Protein AF-A0A353ZRI6-F1 (afdb_monomer)

pLDDT: mean 78.1, std 16.07, range [38.78, 95.25]

Sequence (89 aa):
MPRFTAAPDTIRICAGTCGRLTRSSKKRISDYPGTISRYKYDMCNPCARQVDLINDARQEAARIKLLPPPPMEKRIPNPDAPAAHQVAS

Structure (mmCIF, N/CA/C/O backbone):
data_AF-A0A353ZRI6-F1
#
_entry.id   AF-A0A353ZRI6-F1
#
loop_
_atom_site.group_PDB
_atom_site.id
_atom_site.type_symbol
_atom_site.label_atom_id
_atom_site.label_alt_id
_atom_site.label_comp_id
_atom_site.label_asym_id
_atom_site.label_entity_id
_atom_site.label_seq_id
_atom_site.pdbx_PDB_ins_code
_atom_site.Cartn_x
_atom_site.Cartn_y
_atom_site.Cartn_z
_atom_site.occupancy
_atom_site.B_iso_or_equiv
_atom_site.auth_seq_id
_atom_site.auth_comp_id
_atom_site.auth_asym_id
_atom_site.auth_atom_id
_atom_site.pdbx_PDB_model_num
ATOM 1 N N . MET A 1 1 ? -20.788 16.313 -10.494 1.00 38.78 1 MET A N 1
ATOM 2 C CA . MET A 1 1 ? -19.584 15.621 -9.978 1.00 38.78 1 MET A CA 1
ATOM 3 C C . MET A 1 1 ? -20.056 14.446 -9.128 1.00 38.78 1 MET A C 1
ATOM 5 O O . MET A 1 1 ? -20.783 14.707 -8.172 1.00 38.78 1 MET A O 1
ATOM 9 N N . PRO A 1 2 ? -19.790 13.179 -9.489 1.00 43.12 2 PRO A N 1
ATOM 10 C CA . PRO A 1 2 ? -20.303 12.050 -8.718 1.00 43.12 2 PRO A CA 1
ATOM 11 C C . PRO A 1 2 ? -19.659 12.029 -7.325 1.00 43.12 2 PRO A C 1
ATOM 13 O O . PRO A 1 2 ? -18.438 12.066 -7.182 1.00 43.12 2 PRO A O 1
ATOM 16 N N . ARG A 1 3 ? -20.507 12.022 -6.291 1.00 48.28 3 ARG A N 1
ATOM 17 C CA . ARG A 1 3 ? -20.120 1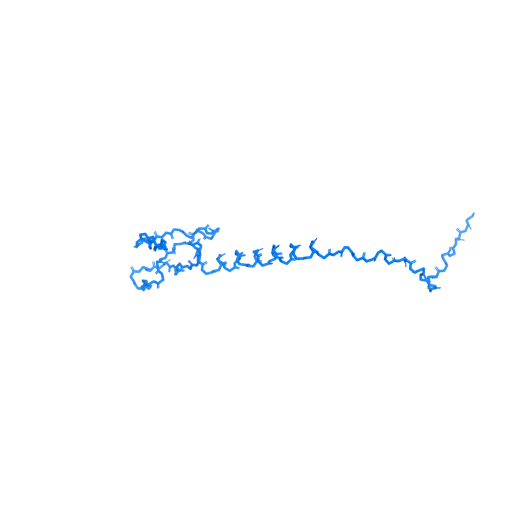1.840 -4.889 1.00 48.28 3 ARG A CA 1
ATOM 18 C C . ARG A 1 3 ? -19.547 10.432 -4.744 1.00 48.28 3 ARG A C 1
ATOM 20 O O . ARG A 1 3 ? -20.267 9.467 -4.975 1.00 48.28 3 ARG A O 1
ATOM 27 N N . PHE A 1 4 ? -18.282 10.320 -4.342 1.00 48.47 4 PHE A N 1
ATOM 28 C CA . PHE A 1 4 ? -17.695 9.062 -3.886 1.00 48.47 4 PHE A CA 1
ATOM 29 C C . PHE A 1 4 ? -18.538 8.528 -2.723 1.00 48.47 4 PHE A C 1
ATOM 31 O O . PHE A 1 4 ? -18.444 9.013 -1.595 1.00 48.47 4 PHE A O 1
ATOM 38 N N . THR A 1 5 ? -19.418 7.571 -3.009 1.00 47.22 5 THR A N 1
ATOM 39 C CA . THR A 1 5 ? -20.172 6.831 -2.002 1.00 47.22 5 THR A CA 1
ATOM 40 C C . THR A 1 5 ? -19.162 6.108 -1.128 1.00 47.22 5 THR A C 1
ATOM 42 O O . THR A 1 5 ? -18.485 5.186 -1.587 1.00 47.22 5 THR A O 1
ATOM 45 N N . ALA A 1 6 ? -19.009 6.585 0.108 1.00 50.06 6 ALA A N 1
ATOM 46 C CA . ALA A 1 6 ? -18.194 5.941 1.121 1.00 50.06 6 ALA A CA 1
ATOM 47 C C . ALA A 1 6 ? -18.592 4.462 1.187 1.00 50.06 6 ALA A C 1
ATOM 49 O O . ALA A 1 6 ? -19.756 4.140 1.423 1.00 50.06 6 ALA A O 1
ATOM 50 N N . ALA A 1 7 ? -17.630 3.583 0.906 1.00 54.81 7 ALA A N 1
ATOM 51 C CA . ALA A 1 7 ? -17.810 2.146 1.016 1.00 54.81 7 ALA A CA 1
ATOM 52 C C . ALA A 1 7 ? -18.397 1.786 2.398 1.00 54.81 7 ALA A C 1
ATOM 54 O O . ALA A 1 7 ? -18.094 2.478 3.376 1.00 54.81 7 ALA A O 1
ATOM 55 N N . PRO A 1 8 ? -19.220 0.723 2.484 1.00 53.75 8 PRO A N 1
ATOM 56 C CA . PRO A 1 8 ? -19.942 0.358 3.697 1.00 53.75 8 PRO A CA 1
ATOM 57 C C . PRO A 1 8 ? -18.996 0.253 4.891 1.00 53.75 8 PRO A C 1
ATOM 59 O O . PRO A 1 8 ? -17.883 -0.261 4.760 1.00 53.75 8 PRO A O 1
ATOM 62 N N . ASP A 1 9 ? -19.492 0.739 6.027 1.00 64.12 9 ASP A N 1
ATOM 63 C CA . ASP A 1 9 ? -18.896 0.955 7.353 1.00 64.12 9 ASP A CA 1
ATOM 64 C C . ASP A 1 9 ? -18.355 -0.337 8.016 1.00 64.12 9 ASP A C 1
ATOM 66 O O . ASP A 1 9 ? -18.627 -0.655 9.167 1.00 64.12 9 ASP A O 1
ATOM 70 N N . THR A 1 10 ? -17.606 -1.132 7.258 1.00 75.88 10 THR A N 1
ATOM 71 C CA . THR A 1 10 ? -17.294 -2.535 7.528 1.00 75.88 10 THR A CA 1
ATOM 72 C C . THR A 1 10 ? -15.789 -2.747 7.584 1.00 75.88 10 THR A C 1
ATOM 74 O O . THR A 1 10 ? -15.009 -2.139 6.839 1.00 75.88 10 THR A O 1
ATOM 77 N N . ILE A 1 11 ? -15.367 -3.628 8.490 1.00 88.31 11 ILE A N 1
ATOM 78 C CA . ILE A 1 11 ? -14.015 -4.179 8.468 1.00 88.31 11 ILE A CA 1
ATOM 79 C C . ILE A 1 11 ? -13.825 -4.893 7.127 1.00 88.31 11 ILE A C 1
ATOM 81 O O . ILE A 1 11 ? -14.663 -5.701 6.736 1.00 88.31 11 ILE A O 1
ATOM 85 N N . ARG A 1 12 ? -12.730 -4.613 6.415 1.00 89.94 12 ARG A N 1
ATOM 86 C CA . ARG A 1 12 ? -12.358 -5.378 5.212 1.00 89.94 12 ARG A CA 1
ATOM 87 C C . ARG A 1 12 ? -10.903 -5.783 5.273 1.00 89.94 12 ARG A C 1
ATOM 89 O O . ARG A 1 12 ? -10.089 -5.080 5.866 1.00 89.94 12 ARG A O 1
ATOM 96 N N . ILE A 1 13 ? -10.567 -6.875 4.611 1.00 93.19 13 ILE A N 1
ATOM 97 C CA . ILE A 1 13 ? -9.176 -7.270 4.408 1.00 93.19 13 ILE A CA 1
ATOM 98 C C . ILE A 1 13 ? -8.483 -6.191 3.561 1.00 93.19 13 ILE A C 1
ATOM 100 O O . ILE A 1 13 ? -9.091 -5.611 2.661 1.00 93.19 13 ILE A O 1
ATOM 104 N N . CYS A 1 14 ? -7.235 -5.873 3.897 1.00 94.62 14 CYS A N 1
ATOM 105 C CA . CYS A 1 14 ? -6.390 -4.988 3.109 1.00 94.62 14 CYS A CA 1
ATOM 106 C C . CYS A 1 14 ? -6.323 -5.498 1.665 1.00 94.62 14 CYS A C 1
ATOM 108 O O . CYS A 1 14 ? -5.990 -6.660 1.457 1.00 94.62 14 CYS A O 1
ATOM 110 N N . ALA A 1 15 ? -6.568 -4.628 0.683 1.00 92.69 15 ALA A N 1
ATOM 111 C CA . ALA A 1 15 ? -6.470 -4.993 -0.733 1.00 92.69 15 ALA A CA 1
ATOM 112 C C . ALA A 1 15 ? -5.025 -5.271 -1.209 1.00 92.69 15 ALA A C 1
ATOM 114 O O . ALA A 1 15 ? -4.814 -5.710 -2.335 1.00 92.69 15 ALA A O 1
ATOM 115 N N . GLY A 1 16 ? -4.023 -4.983 -0.370 1.00 91.00 16 GLY A N 1
ATOM 116 C CA . GLY A 1 16 ? -2.629 -5.345 -0.612 1.00 91.00 16 GLY A CA 1
ATOM 117 C C . GLY A 1 16 ? -2.321 -6.786 -0.198 1.00 91.00 16 GLY A C 1
ATOM 118 O O . GLY A 1 16 ? -3.179 -7.532 0.261 1.00 91.00 16 GLY A O 1
ATOM 119 N N . THR A 1 17 ? -1.052 -7.174 -0.274 1.00 91.50 17 THR A N 1
ATOM 120 C CA . THR A 1 17 ? -0.615 -8.557 -0.006 1.00 91.50 17 THR A CA 1
ATOM 121 C C . THR A 1 17 ? -0.502 -8.913 1.478 1.00 91.50 17 THR A C 1
ATOM 123 O O . THR A 1 17 ? -0.226 -10.058 1.817 1.00 91.50 17 THR A O 1
ATOM 126 N N . CYS A 1 18 ? -0.706 -7.955 2.391 1.00 93.44 18 CYS A N 1
ATOM 127 C CA . CYS A 1 18 ? -0.459 -8.179 3.818 1.00 93.44 18 CYS A CA 1
ATOM 128 C C . CYS A 1 18 ? -1.595 -8.890 4.570 1.00 93.44 18 CYS A C 1
ATOM 130 O O . CYS A 1 18 ? -1.405 -9.226 5.736 1.00 93.44 18 CYS A O 1
ATOM 132 N N . GLY A 1 19 ? -2.781 -9.050 3.971 1.00 90.94 19 GLY A N 1
ATOM 133 C CA . GLY A 1 19 ? -3.908 -9.789 4.564 1.00 90.94 19 GLY A CA 1
ATOM 134 C C . GLY A 1 19 ? -4.515 -9.200 5.850 1.00 90.94 19 GLY A C 1
ATOM 135 O O . GLY A 1 19 ? -5.405 -9.802 6.442 1.00 90.94 19 GLY A O 1
ATOM 136 N N . ARG A 1 20 ? -4.066 -8.024 6.311 1.00 93.12 20 ARG A N 1
ATOM 137 C CA . ARG A 1 20 ? -4.522 -7.429 7.581 1.00 93.12 20 ARG A CA 1
ATOM 138 C C . ARG A 1 20 ? -5.958 -6.923 7.495 1.00 93.12 20 ARG A C 1
ATOM 140 O O . ARG A 1 20 ? -6.351 -6.345 6.485 1.00 93.12 20 ARG A O 1
ATOM 147 N N . LEU A 1 21 ? -6.707 -7.036 8.591 1.00 93.94 21 LEU A N 1
ATOM 148 C CA . LEU A 1 21 ? -8.032 -6.430 8.708 1.00 93.94 21 LEU A CA 1
ATOM 149 C C . LEU A 1 21 ? -7.923 -4.908 8.843 1.00 93.94 21 LEU A C 1
ATOM 151 O O . LEU A 1 21 ? -7.200 -4.384 9.694 1.00 93.94 21 LEU A O 1
ATOM 155 N N . THR A 1 22 ? -8.668 -4.196 8.006 1.00 93.31 22 THR A N 1
ATOM 156 C CA . THR A 1 22 ? -8.690 -2.738 7.932 1.00 93.31 22 THR A CA 1
ATOM 157 C C . THR A 1 22 ? -10.060 -2.188 8.305 1.00 93.31 22 THR A C 1
ATOM 159 O O . THR A 1 22 ? -11.092 -2.639 7.803 1.00 93.31 22 THR A O 1
ATOM 162 N N . ARG A 1 23 ? -10.076 -1.175 9.168 1.00 91.75 23 ARG A N 1
ATOM 163 C CA . ARG A 1 23 ? -11.270 -0.406 9.535 1.00 91.75 23 ARG A CA 1
ATOM 164 C C . ARG A 1 23 ? -11.296 0.936 8.818 1.00 91.75 23 ARG A C 1
ATOM 166 O O . ARG A 1 23 ? -10.257 1.442 8.405 1.00 91.75 23 ARG A O 1
ATOM 173 N N . SER A 1 24 ? -12.467 1.553 8.714 1.00 88.25 24 SER A N 1
ATOM 174 C CA . SER A 1 24 ? -12.563 2.946 8.259 1.00 88.25 24 SER A CA 1
ATOM 175 C C . SER A 1 24 ? -11.742 3.874 9.166 1.00 88.25 24 SER A C 1
ATOM 177 O O . SER A 1 24 ? -11.766 3.726 10.388 1.00 88.25 24 SER A O 1
ATOM 179 N N . SER A 1 25 ? -11.031 4.846 8.587 1.00 85.31 25 SER A N 1
ATOM 180 C CA . SER A 1 25 ? -10.192 5.799 9.336 1.00 85.31 25 SER A CA 1
ATOM 181 C C . SER A 1 25 ? -10.986 6.678 10.308 1.00 85.31 25 SER A C 1
ATOM 183 O O . SER A 1 25 ? -10.427 7.180 11.278 1.00 85.31 25 SER A O 1
ATOM 185 N N . LYS A 1 26 ? -12.297 6.825 10.078 1.00 85.31 26 LYS A N 1
ATOM 186 C CA . LYS A 1 26 ? -13.220 7.563 10.952 1.00 85.31 26 LYS A CA 1
ATOM 187 C C . LYS A 1 26 ? -13.586 6.801 12.233 1.00 85.31 26 LYS A C 1
ATOM 189 O O . LYS A 1 26 ? -14.187 7.386 13.127 1.00 85.31 26 LYS A O 1
ATOM 194 N N . LYS A 1 27 ? -13.266 5.504 12.322 1.00 85.56 27 LYS A N 1
ATOM 195 C CA . LYS A 1 27 ? -13.572 4.659 13.484 1.00 85.56 27 LYS A CA 1
ATOM 196 C C . LYS A 1 27 ? -12.371 4.539 14.409 1.00 85.56 27 LYS A C 1
ATOM 198 O O . LYS A 1 27 ? -11.221 4.439 13.964 1.00 85.56 27 LYS A O 1
ATOM 203 N N . ARG A 1 28 ? -12.649 4.508 15.711 1.00 86.50 28 ARG A N 1
ATOM 204 C CA . ARG A 1 28 ? -11.613 4.359 16.731 1.00 86.50 28 ARG A CA 1
ATOM 205 C C . ARG A 1 28 ? -11.141 2.908 16.781 1.00 86.5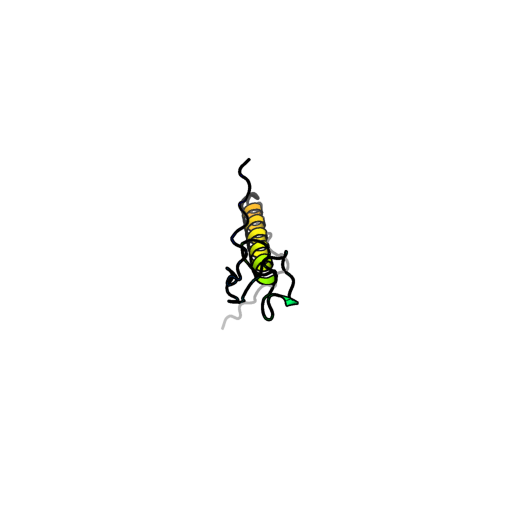0 28 ARG A C 1
ATOM 207 O O . ARG A 1 28 ? -11.845 1.986 16.380 1.00 86.50 28 ARG A O 1
ATOM 214 N N . ILE A 1 29 ? -9.913 2.716 17.255 1.00 88.44 29 ILE A N 1
ATOM 215 C CA . ILE A 1 29 ? -9.334 1.377 17.434 1.00 88.44 29 ILE A CA 1
ATOM 216 C C . ILE A 1 29 ? -10.025 0.589 18.548 1.00 88.44 29 ILE A C 1
ATOM 218 O O . ILE A 1 29 ? -10.098 -0.630 18.470 1.00 88.44 29 ILE A O 1
ATOM 222 N N . SER A 1 30 ? -10.563 1.289 19.547 1.00 88.62 30 SER A N 1
ATOM 223 C CA . SER A 1 30 ? -11.300 0.719 20.675 1.00 88.62 30 SER A CA 1
ATOM 224 C C . SER A 1 30 ? -12.555 -0.036 20.242 1.00 88.62 30 SER A C 1
ATOM 226 O O . SER A 1 30 ? -12.861 -1.071 20.816 1.00 88.62 30 SER A O 1
ATOM 228 N N . ASP A 1 31 ? -13.240 0.448 19.203 1.00 86.75 31 ASP A N 1
ATOM 229 C CA . ASP A 1 31 ? -14.461 -0.185 18.688 1.00 86.75 31 ASP A CA 1
ATOM 230 C C . ASP A 1 31 ? -14.145 -1.423 17.828 1.00 86.75 31 ASP A C 1
ATOM 232 O O . ASP A 1 31 ? -15.004 -2.266 17.591 1.00 86.75 31 ASP A O 1
ATOM 236 N N . TYR A 1 32 ? -12.903 -1.525 17.340 1.00 86.19 32 TYR A N 1
ATOM 237 C CA . TYR A 1 32 ? -12.449 -2.562 16.414 1.00 86.19 32 TYR A CA 1
ATOM 238 C C . TYR A 1 32 ? -11.019 -3.013 16.753 1.00 86.19 32 TYR A C 1
ATOM 240 O O . TYR A 1 32 ? -10.075 -2.717 15.998 1.00 86.19 32 TYR A O 1
ATOM 248 N N . PRO A 1 33 ? -10.830 -3.711 17.887 1.00 86.88 33 PRO A N 1
ATOM 249 C CA . PRO A 1 33 ? -9.516 -4.175 18.310 1.00 86.88 33 PRO A CA 1
ATOM 250 C C . PRO A 1 33 ? -8.902 -5.127 17.272 1.00 86.88 33 PRO A C 1
ATOM 252 O O . PRO A 1 33 ? -9.603 -5.846 16.563 1.00 86.88 33 PRO A O 1
ATOM 255 N N . GLY A 1 34 ? -7.574 -5.097 17.138 1.00 88.44 34 GLY A N 1
ATOM 256 C CA . GLY A 1 34 ? -6.840 -5.942 16.183 1.00 88.44 34 GLY A CA 1
ATOM 257 C C . GLY A 1 34 ? -6.921 -5.500 14.716 1.00 88.44 34 GLY A C 1
ATOM 258 O O . GLY A 1 34 ? -6.297 -6.115 13.853 1.00 88.44 34 GLY A O 1
ATOM 259 N N . THR A 1 35 ? -7.638 -4.414 14.414 1.00 92.06 35 THR A N 1
ATOM 260 C CA . THR A 1 35 ? -7.704 -3.844 13.061 1.00 92.06 35 THR A CA 1
ATOM 261 C C . THR A 1 35 ? -6.780 -2.646 12.891 1.00 92.06 35 THR A C 1
ATOM 263 O O . THR A 1 35 ? -6.385 -1.985 13.857 1.00 92.06 35 THR A O 1
ATOM 266 N N . ILE A 1 36 ? -6.464 -2.315 11.640 1.00 92.25 36 ILE A N 1
ATOM 267 C CA . ILE A 1 36 ? -5.663 -1.134 11.296 1.00 92.25 36 ILE A CA 1
ATOM 268 C C . ILE A 1 36 ? -6.469 -0.140 10.466 1.00 92.25 36 ILE A C 1
ATOM 270 O O . ILE A 1 36 ? -7.421 -0.511 9.788 1.00 92.25 36 ILE A O 1
ATOM 274 N N . SER A 1 37 ? -6.113 1.140 10.506 1.00 92.00 37 SER A N 1
ATOM 275 C CA . SER A 1 37 ? -6.828 2.153 9.726 1.00 92.00 37 SER A CA 1
ATOM 276 C C . SER A 1 37 ? -6.614 1.948 8.222 1.00 92.00 37 SER A C 1
ATOM 278 O O . SER A 1 37 ? -5.479 1.826 7.754 1.00 92.00 37 SER A O 1
ATOM 280 N N . ARG A 1 38 ? -7.712 1.940 7.463 1.00 91.62 38 ARG A N 1
ATOM 281 C CA . ARG A 1 38 ? -7.726 1.972 5.999 1.00 91.62 38 ARG A CA 1
ATOM 282 C C . ARG A 1 38 ? -7.235 3.331 5.511 1.00 91.62 38 ARG A C 1
ATOM 284 O O . ARG A 1 38 ? -7.584 4.368 6.075 1.00 91.62 38 ARG A O 1
ATOM 291 N N . TYR A 1 39 ? -6.441 3.299 4.454 1.00 90.38 39 TYR A N 1
ATOM 292 C CA . TYR A 1 39 ? -5.880 4.452 3.772 1.00 90.38 39 TYR A CA 1
ATOM 293 C C . TYR A 1 39 ? -6.327 4.457 2.297 1.00 90.38 39 TYR A C 1
ATOM 295 O O . TYR A 1 39 ? -7.434 4.015 1.985 1.00 90.38 39 TYR A O 1
ATOM 303 N N . LYS A 1 40 ? -5.496 4.980 1.390 1.00 87.62 40 LYS A N 1
ATOM 304 C CA . LYS A 1 40 ? -5.738 4.967 -0.058 1.00 87.62 40 LYS A CA 1
ATOM 305 C C . LYS A 1 40 ? -5.869 3.539 -0.607 1.00 87.62 40 LYS A C 1
ATOM 307 O O . LYS A 1 40 ? -5.327 2.593 -0.039 1.00 87.62 40 LYS A O 1
ATOM 312 N N . TYR A 1 41 ? -6.568 3.418 -1.736 1.00 89.69 41 TYR A N 1
ATOM 313 C CA . TYR A 1 41 ? -6.706 2.177 -2.514 1.00 89.69 41 TYR A CA 1
ATOM 314 C C . TYR A 1 41 ? -7.306 0.990 -1.738 1.00 89.69 41 TYR A C 1
ATOM 316 O O . TYR A 1 41 ? -6.999 -0.156 -2.042 1.00 89.69 41 TYR A O 1
ATOM 324 N N . ASP A 1 42 ? -8.116 1.246 -0.701 1.00 89.31 42 ASP A N 1
ATOM 325 C CA . ASP A 1 42 ? -8.634 0.202 0.201 1.00 89.31 42 ASP A CA 1
ATOM 326 C C . ASP A 1 42 ? -7.534 -0.629 0.894 1.00 89.31 42 ASP A C 1
ATOM 328 O O . ASP A 1 42 ? -7.751 -1.757 1.346 1.00 89.31 42 ASP A O 1
ATOM 332 N N . MET A 1 43 ? -6.341 -0.048 1.020 1.00 93.69 43 MET A N 1
ATOM 333 C CA . MET A 1 43 ? -5.179 -0.675 1.632 1.00 93.69 43 MET A CA 1
ATOM 334 C C . MET A 1 43 ? -4.868 -0.068 2.992 1.00 93.69 43 MET A C 1
ATOM 336 O O . MET A 1 43 ? -5.314 1.018 3.359 1.00 93.69 43 MET A O 1
ATOM 340 N N . CYS A 1 44 ? -4.047 -0.771 3.757 1.00 94.12 44 CYS A N 1
ATOM 341 C CA . CYS A 1 44 ? -3.367 -0.173 4.885 1.00 94.12 44 CYS A CA 1
ATOM 342 C C . CYS A 1 44 ? -2.257 0.780 4.431 1.00 94.12 44 CYS A C 1
ATOM 344 O O . CYS A 1 44 ? -1.745 0.666 3.317 1.00 94.12 44 CYS A O 1
ATOM 346 N N . ASN A 1 45 ? -1.847 1.685 5.322 1.00 93.62 45 ASN A N 1
ATOM 347 C CA . ASN A 1 45 ? -0.792 2.664 5.050 1.00 93.62 45 ASN A CA 1
ATOM 348 C C . ASN A 1 45 ? 0.482 2.057 4.406 1.00 93.62 45 ASN A C 1
ATOM 350 O O . ASN A 1 45 ? 0.875 2.537 3.344 1.00 93.62 45 ASN A O 1
ATOM 354 N N . PRO A 1 46 ? 1.103 0.980 4.939 1.00 93.88 46 PRO A N 1
ATOM 355 C CA . PRO A 1 46 ? 2.328 0.451 4.335 1.00 93.88 46 PRO A CA 1
ATOM 356 C C . PRO A 1 46 ? 2.116 -0.101 2.917 1.00 93.88 46 PRO A C 1
ATOM 358 O O . PRO A 1 46 ? 2.927 0.173 2.037 1.00 93.88 46 PRO A O 1
ATOM 361 N N . CYS A 1 47 ? 1.014 -0.815 2.655 1.00 95.25 47 CYS A N 1
ATOM 362 C CA . CYS A 1 47 ? 0.720 -1.314 1.307 1.00 95.25 47 CYS A CA 1
ATOM 363 C C . CYS A 1 47 ? 0.429 -0.172 0.327 1.00 95.25 47 CYS A C 1
ATOM 365 O O . CYS A 1 47 ? 0.911 -0.202 -0.800 1.00 95.25 47 CYS A O 1
ATOM 367 N N . ALA A 1 48 ? -0.298 0.859 0.762 1.00 94.19 48 ALA A N 1
ATOM 368 C CA . ALA A 1 48 ? -0.560 2.028 -0.070 1.00 94.19 48 ALA A CA 1
ATOM 369 C C . ALA A 1 48 ? 0.733 2.782 -0.433 1.00 94.19 48 ALA A C 1
ATOM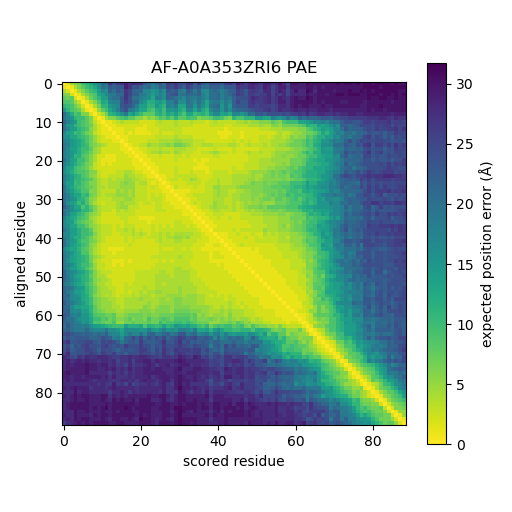 371 O O . ALA A 1 48 ? 0.902 3.164 -1.587 1.00 94.19 48 ALA A O 1
ATOM 372 N N . ARG A 1 49 ? 1.679 2.933 0.509 1.00 95.06 49 ARG A N 1
ATOM 373 C CA . ARG A 1 49 ? 2.984 3.553 0.217 1.00 95.06 49 ARG A CA 1
ATOM 374 C C . ARG A 1 49 ? 3.794 2.768 -0.807 1.00 95.06 49 ARG A C 1
ATOM 376 O O . ARG A 1 49 ? 4.447 3.380 -1.641 1.00 95.06 49 ARG A O 1
ATOM 383 N N . GLN A 1 50 ? 3.746 1.437 -0.764 1.00 94.50 50 GLN A N 1
ATOM 384 C CA . GLN A 1 50 ? 4.425 0.613 -1.763 1.00 94.50 50 GLN A CA 1
ATOM 385 C C . GLN A 1 50 ? 3.870 0.867 -3.169 1.00 94.50 50 GLN A C 1
ATOM 387 O O . GLN A 1 50 ? 4.635 0.957 -4.125 1.00 94.50 50 GLN A O 1
ATOM 392 N N . VAL A 1 51 ? 2.547 1.005 -3.293 1.00 92.75 51 VAL A N 1
ATOM 393 C CA . VAL A 1 51 ? 1.898 1.331 -4.569 1.00 92.75 51 VAL A CA 1
ATOM 394 C C . VAL A 1 51 ? 2.324 2.712 -5.064 1.00 92.75 51 VAL A C 1
ATOM 396 O O . VAL A 1 51 ? 2.676 2.839 -6.234 1.00 92.75 51 VAL A O 1
ATOM 399 N N . ASP A 1 52 ? 2.343 3.718 -4.187 1.00 93.00 52 ASP A N 1
ATOM 400 C CA . ASP A 1 52 ? 2.788 5.069 -4.549 1.00 93.00 52 ASP A CA 1
ATOM 401 C C . ASP A 1 52 ? 4.250 5.047 -5.057 1.00 93.00 52 ASP A C 1
ATOM 403 O O . ASP A 1 52 ? 4.512 5.530 -6.153 1.00 93.00 52 ASP A O 1
ATOM 407 N N . LEU A 1 53 ? 5.168 4.349 -4.370 1.00 92.75 53 LEU A N 1
ATOM 408 C CA . LEU A 1 53 ? 6.566 4.192 -4.814 1.00 92.75 53 LEU A CA 1
ATOM 409 C C . LEU A 1 53 ? 6.700 3.514 -6.187 1.00 92.75 53 LEU A C 1
ATOM 411 O O . LEU A 1 53 ? 7.528 3.913 -7.005 1.00 92.75 53 LEU A O 1
ATOM 415 N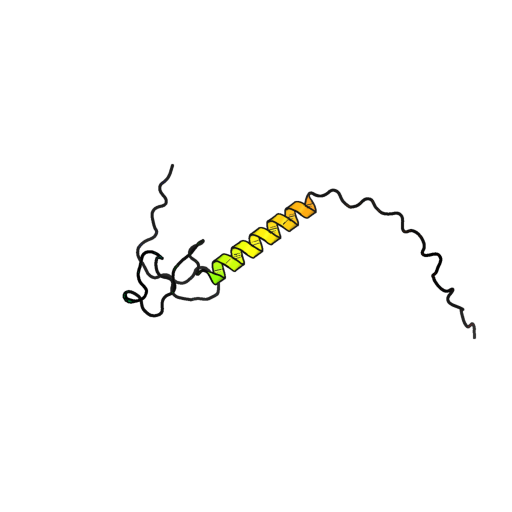 N . ILE A 1 54 ? 5.901 2.475 -6.451 1.00 92.12 54 ILE A N 1
ATOM 416 C CA . ILE A 1 54 ? 5.905 1.789 -7.751 1.00 92.12 54 ILE A CA 1
ATOM 417 C C . ILE A 1 54 ? 5.392 2.726 -8.847 1.00 92.12 54 ILE A C 1
ATOM 419 O O . ILE A 1 54 ? 5.943 2.745 -9.947 1.00 92.12 54 ILE A O 1
ATOM 423 N N . ASN A 1 55 ? 4.344 3.500 -8.567 1.00 91.44 55 ASN A N 1
ATOM 424 C CA . ASN A 1 55 ? 3.800 4.459 -9.521 1.00 91.44 55 ASN A CA 1
ATOM 425 C C . ASN A 1 55 ? 4.799 5.583 -9.821 1.00 91.44 55 ASN A C 1
ATOM 427 O O . ASN A 1 55 ? 4.996 5.892 -10.994 1.00 91.44 55 ASN A O 1
ATOM 431 N N . ASP A 1 56 ? 5.481 6.112 -8.804 1.00 91.69 56 ASP A N 1
ATOM 432 C CA . ASP A 1 56 ? 6.526 7.128 -8.964 1.00 91.69 56 ASP A CA 1
ATOM 433 C C . ASP A 1 56 ? 7.683 6.599 -9.825 1.00 91.69 56 ASP A C 1
ATOM 435 O O . ASP A 1 56 ? 8.079 7.230 -10.805 1.00 91.69 56 ASP A O 1
ATOM 439 N N . ALA A 1 57 ? 8.167 5.383 -9.546 1.00 89.56 57 ALA A N 1
ATOM 440 C CA . ALA A 1 57 ? 9.214 4.748 -10.348 1.00 89.56 57 ALA A CA 1
ATOM 441 C C . ALA A 1 57 ? 8.777 4.522 -11.807 1.00 89.56 57 ALA A C 1
ATOM 443 O O . ALA A 1 57 ? 9.569 4.694 -12.736 1.00 89.56 57 ALA A O 1
ATOM 444 N N . ARG A 1 58 ? 7.506 4.161 -12.036 1.00 86.69 58 ARG A N 1
ATOM 445 C CA . ARG A 1 58 ? 6.946 4.024 -13.389 1.00 86.69 58 ARG A CA 1
ATOM 446 C C . ARG A 1 58 ? 6.864 5.364 -14.113 1.00 86.69 58 ARG A C 1
ATOM 448 O O . ARG A 1 58 ? 7.130 5.399 -15.314 1.00 86.69 58 ARG A O 1
ATOM 455 N N . GLN A 1 59 ? 6.500 6.437 -13.414 1.00 88.62 59 GLN A N 1
ATOM 456 C CA . GLN A 1 59 ? 6.468 7.784 -13.980 1.00 88.62 59 GLN A CA 1
ATOM 457 C C . GLN A 1 59 ? 7.873 8.270 -14.343 1.00 88.62 59 GLN A C 1
ATOM 459 O O . GLN A 1 59 ? 8.067 8.762 -15.452 1.00 88.62 59 GLN A O 1
ATOM 464 N N . GLU A 1 60 ? 8.863 8.051 -13.478 1.00 85.06 60 GLU A N 1
ATOM 465 C CA . GLU A 1 60 ? 10.254 8.413 -13.766 1.00 85.06 60 GLU A CA 1
ATOM 466 C C . GLU A 1 60 ? 10.822 7.597 -14.935 1.00 85.06 60 GLU A C 1
ATOM 468 O O . GLU A 1 60 ? 11.413 8.150 -15.85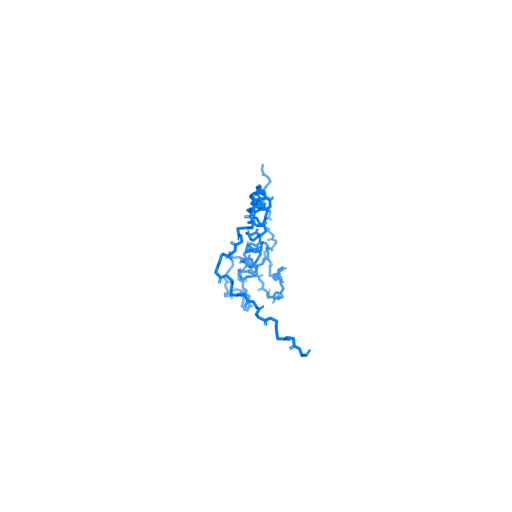9 1.00 85.06 60 GLU A O 1
ATOM 473 N N . ALA A 1 61 ? 10.562 6.288 -14.984 1.00 84.00 61 ALA A N 1
ATOM 474 C CA . ALA A 1 61 ? 10.968 5.461 -16.119 1.00 84.00 61 ALA A CA 1
ATOM 475 C C . ALA A 1 61 ? 10.314 5.914 -17.438 1.00 84.00 61 ALA A C 1
ATOM 477 O O . ALA A 1 61 ? 10.948 5.869 -18.494 1.00 84.00 61 ALA A O 1
ATOM 478 N N . ALA A 1 62 ? 9.053 6.358 -17.400 1.00 81.19 62 ALA A N 1
ATOM 479 C CA . ALA A 1 62 ? 8.385 6.934 -18.563 1.00 81.19 62 ALA A CA 1
ATOM 480 C C . ALA A 1 62 ? 9.019 8.272 -18.971 1.00 81.19 62 ALA A C 1
ATOM 482 O O . ALA A 1 62 ? 9.223 8.507 -20.159 1.00 81.19 62 ALA A O 1
ATOM 483 N N . ARG A 1 63 ? 9.396 9.110 -17.999 1.00 83.81 63 ARG A N 1
ATOM 484 C CA . ARG A 1 63 ? 10.113 10.367 -18.231 1.00 83.81 63 ARG A CA 1
ATOM 485 C C . ARG A 1 63 ? 11.481 10.129 -18.877 1.00 83.81 63 ARG A C 1
ATOM 487 O O . ARG A 1 63 ? 11.775 10.775 -19.874 1.00 83.81 63 ARG A O 1
ATOM 494 N N . ILE A 1 64 ? 12.272 9.168 -18.394 1.00 77.31 64 ILE A N 1
ATOM 495 C CA . ILE A 1 64 ? 13.570 8.800 -18.992 1.00 77.31 64 ILE A CA 1
ATOM 496 C C . ILE A 1 64 ? 13.394 8.276 -20.422 1.00 77.31 64 ILE A C 1
ATOM 498 O O . ILE A 1 64 ? 14.165 8.635 -21.302 1.00 77.31 64 ILE A O 1
ATOM 502 N N . LYS A 1 65 ? 12.357 7.474 -20.693 1.00 72.00 65 LYS A N 1
ATOM 503 C CA . LYS A 1 65 ? 12.055 7.004 -22.058 1.00 72.00 65 LYS A CA 1
ATOM 504 C C . LYS A 1 65 ? 11.665 8.124 -23.027 1.00 72.00 65 LYS A C 1
ATOM 506 O O . LYS A 1 65 ? 11.757 7.923 -24.233 1.00 72.00 65 LYS A O 1
ATOM 511 N N . LEU A 1 66 ? 11.200 9.261 -22.513 1.00 70.62 66 LEU A N 1
ATOM 512 C CA . LEU A 1 66 ? 10.893 10.453 -23.303 1.00 70.62 66 LEU A CA 1
ATOM 513 C C . LEU A 1 66 ? 12.118 11.357 -23.503 1.00 70.62 66 LEU A C 1
ATOM 515 O O . LEU A 1 66 ? 12.042 12.282 -24.312 1.00 70.62 66 LEU A O 1
ATOM 519 N N . LEU A 1 67 ? 13.237 11.114 -22.806 1.00 65.44 67 LEU A N 1
ATOM 520 C CA . LEU A 1 67 ? 14.487 11.786 -23.143 1.00 65.44 67 LEU A CA 1
ATOM 521 C C . LEU A 1 67 ? 14.990 11.243 -24.490 1.00 65.44 67 LEU A C 1
ATOM 523 O O . LEU A 1 67 ? 14.973 10.027 -24.704 1.00 65.44 67 LEU A O 1
ATOM 527 N N . PRO A 1 68 ? 15.458 12.117 -25.402 1.00 65.75 68 PRO A N 1
ATOM 528 C CA . PRO A 1 68 ? 16.171 11.651 -26.581 1.00 65.75 68 PRO A CA 1
ATOM 529 C C . PRO A 1 68 ? 17.369 10.801 -26.132 1.00 65.75 68 PRO A C 1
ATOM 531 O O . PRO A 1 68 ? 17.957 11.091 -25.082 1.00 65.75 68 PRO A O 1
ATOM 534 N N . PRO A 1 69 ? 17.733 9.749 -26.889 1.00 67.69 69 PRO A N 1
ATOM 535 C CA . PRO A 1 69 ? 18.905 8.955 -26.554 1.00 67.69 69 PRO A CA 1
ATOM 536 C C . PRO A 1 69 ? 20.118 9.883 -26.417 1.00 67.69 69 PRO A C 1
ATOM 538 O O . PRO A 1 69 ? 20.207 10.870 -27.160 1.00 67.69 69 PRO A O 1
ATOM 541 N N . PRO A 1 70 ? 21.044 9.597 -25.481 1.00 64.12 70 PRO A N 1
ATOM 542 C CA . PRO A 1 70 ? 22.266 10.378 -25.387 1.00 64.12 70 PRO A CA 1
ATOM 543 C C . PRO A 1 70 ? 22.947 10.381 -26.762 1.00 64.12 70 PRO A C 1
ATOM 545 O O . PRO A 1 70 ? 22.894 9.359 -27.464 1.00 64.12 70 PRO A O 1
ATOM 548 N N . PR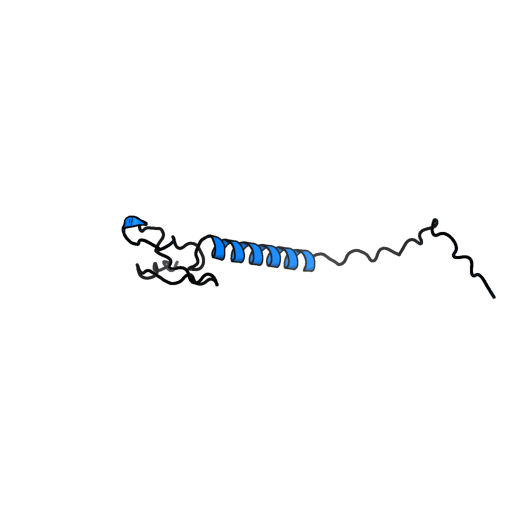O A 1 71 ? 23.549 11.509 -27.184 1.00 69.31 71 PRO A N 1
ATOM 549 C CA . PRO A 1 71 ? 24.333 11.512 -28.409 1.00 69.31 71 PRO A CA 1
ATOM 550 C C . PRO A 1 71 ? 25.343 10.371 -28.302 1.00 69.31 71 PRO A C 1
ATOM 552 O O . PRO A 1 71 ? 25.967 10.197 -27.258 1.00 69.31 71 PRO A O 1
ATOM 555 N N . MET A 1 72 ? 25.449 9.5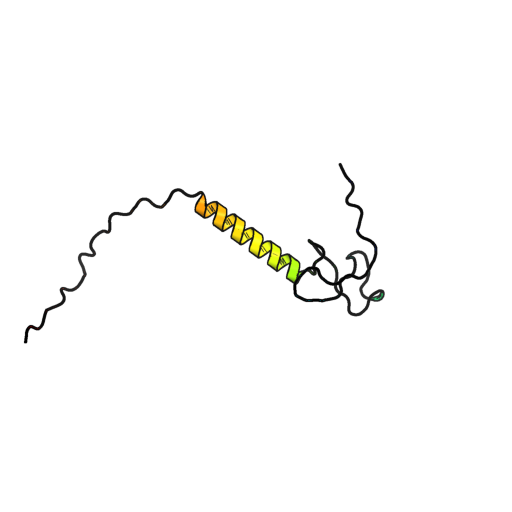41 -29.344 1.00 60.47 72 MET A N 1
ATOM 556 C CA . MET A 1 72 ? 26.428 8.457 -29.367 1.00 60.47 72 MET A CA 1
ATOM 557 C C . MET A 1 72 ? 27.822 9.080 -29.287 1.00 60.47 72 MET A C 1
ATOM 559 O O . MET A 1 72 ? 28.376 9.532 -30.290 1.00 60.47 72 MET A O 1
ATOM 563 N N . GLU A 1 73 ? 28.350 9.173 -28.069 1.00 59.59 73 GLU A N 1
ATOM 564 C CA . GLU A 1 73 ? 29.654 9.742 -27.787 1.00 59.59 73 GLU A CA 1
ATOM 565 C C . GLU A 1 73 ? 30.675 8.854 -28.494 1.00 59.59 73 GLU A C 1
ATOM 567 O O . GLU A 1 73 ? 30.821 7.666 -28.192 1.00 59.59 73 GLU A O 1
ATOM 572 N N . LYS A 1 74 ? 31.316 9.407 -29.531 1.00 62.78 74 LYS A N 1
ATOM 573 C CA . LYS A 1 74 ? 32.386 8.729 -30.260 1.00 62.78 74 LYS A CA 1
ATOM 574 C C . LYS A 1 74 ? 33.408 8.297 -29.222 1.00 62.78 74 LYS A C 1
ATOM 576 O O . LYS A 1 74 ? 34.016 9.145 -28.580 1.00 62.78 74 LYS A O 1
ATOM 581 N N . ARG A 1 75 ? 33.541 6.982 -29.043 1.00 58.66 75 ARG A N 1
ATOM 582 C CA . ARG A 1 75 ? 34.451 6.339 -28.096 1.00 58.66 75 ARG A CA 1
ATOM 583 C C . ARG A 1 75 ? 35.844 6.943 -28.277 1.00 58.66 75 ARG A C 1
ATOM 585 O O . ARG A 1 75 ? 36.525 6.615 -29.243 1.00 58.66 75 ARG A O 1
ATOM 592 N N . ILE A 1 76 ? 36.231 7.863 -27.396 1.00 67.00 76 ILE A N 1
ATOM 593 C CA . ILE A 1 76 ? 37.573 8.442 -27.395 1.00 67.00 76 ILE A CA 1
ATOM 594 C C . ILE A 1 76 ? 38.501 7.296 -26.970 1.00 67.00 76 ILE A C 1
ATOM 596 O O . ILE A 1 76 ? 38.303 6.752 -25.879 1.00 67.00 76 ILE A O 1
ATOM 600 N N . PRO A 1 77 ? 39.444 6.843 -27.815 1.00 63.22 77 PRO A N 1
ATOM 601 C CA . PRO A 1 77 ? 40.402 5.823 -27.410 1.00 63.22 77 PRO A CA 1
ATOM 602 C C . PRO A 1 77 ? 41.189 6.352 -26.213 1.00 63.22 77 PRO A C 1
ATOM 604 O O . PRO A 1 77 ? 41.705 7.465 -26.271 1.00 63.22 77 PRO A O 1
ATOM 607 N N . ASN A 1 78 ? 41.248 5.580 -25.127 1.00 67.44 78 ASN A N 1
ATOM 608 C CA . ASN A 1 78 ? 42.056 5.925 -23.963 1.00 67.44 78 ASN A CA 1
ATOM 609 C C . ASN A 1 78 ? 43.544 5.848 -24.367 1.00 67.44 78 ASN A C 1
ATOM 611 O O . ASN A 1 78 ? 44.004 4.744 -24.668 1.00 67.44 78 ASN A O 1
ATOM 615 N N . PRO A 1 79 ? 44.284 6.973 -24.410 1.00 65.88 79 PRO A N 1
ATOM 616 C CA . PRO A 1 79 ? 45.684 6.977 -24.831 1.00 65.88 79 PRO A CA 1
ATOM 617 C C . PRO A 1 79 ? 46.626 6.331 -23.800 1.00 65.88 79 PRO A C 1
ATOM 619 O O . PRO A 1 79 ? 47.773 6.057 -24.131 1.00 65.88 79 PRO A O 1
ATOM 622 N N . ASP A 1 80 ? 46.141 6.048 -22.586 1.00 64.75 80 ASP A N 1
ATOM 623 C CA . ASP A 1 80 ? 46.924 5.506 -21.467 1.00 64.75 80 ASP A CA 1
ATOM 624 C C . ASP A 1 80 ? 46.767 3.983 -21.288 1.00 64.75 80 ASP A C 1
ATOM 626 O O . ASP A 1 80 ? 47.150 3.416 -20.266 1.00 64.75 80 ASP A O 1
ATOM 630 N N . ALA A 1 81 ? 46.171 3.281 -22.259 1.00 63.69 81 ALA A N 1
ATOM 631 C CA . ALA A 1 81 ? 46.063 1.826 -22.187 1.00 63.69 81 ALA A CA 1
ATOM 632 C C . ALA A 1 81 ? 47.457 1.182 -22.377 1.00 63.69 81 ALA A C 1
ATOM 634 O O . ALA A 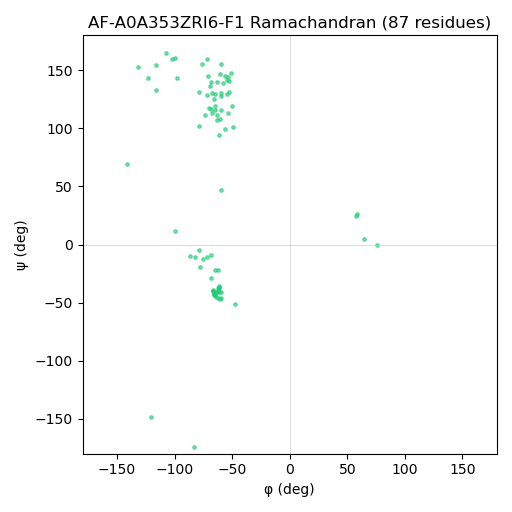1 81 ? 48.041 1.325 -23.455 1.00 63.69 81 ALA A O 1
ATOM 635 N N . PRO A 1 82 ? 48.004 0.455 -21.382 1.00 63.06 82 PRO A N 1
ATOM 636 C CA . PRO A 1 82 ? 49.311 -0.175 -21.522 1.00 63.06 82 PRO A CA 1
ATOM 637 C C . PRO A 1 82 ? 49.261 -1.259 -22.605 1.00 63.06 82 PRO A C 1
ATOM 639 O O . PRO A 1 82 ? 48.384 -2.127 -22.601 1.00 63.06 82 PRO A O 1
ATOM 642 N N . ALA A 1 83 ? 50.207 -1.201 -23.545 1.00 64.06 83 ALA A N 1
ATOM 643 C CA . ALA A 1 83 ? 50.349 -2.181 -24.613 1.00 64.06 83 ALA A CA 1
ATOM 644 C C . ALA A 1 83 ? 50.583 -3.576 -24.015 1.00 64.06 83 ALA A C 1
ATOM 646 O O . ALA A 1 83 ? 51.595 -3.826 -23.361 1.00 64.06 83 ALA A O 1
ATOM 647 N N . ALA A 1 84 ? 49.645 -4.496 -24.243 1.00 61.28 84 ALA A N 1
ATOM 648 C CA . ALA A 1 84 ? 49.821 -5.894 -23.883 1.00 61.28 84 ALA A CA 1
ATOM 649 C C . ALA A 1 84 ? 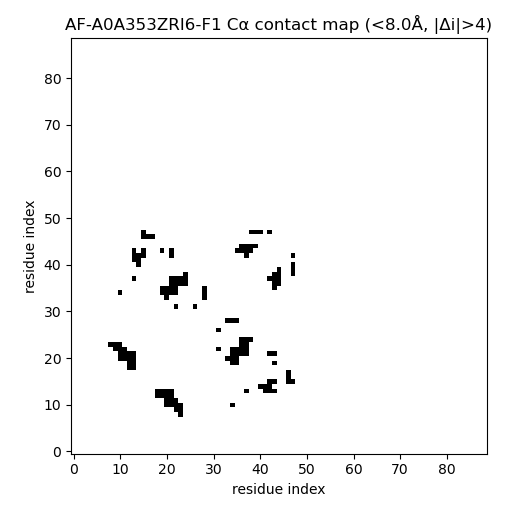50.989 -6.478 -24.698 1.00 61.28 84 ALA A C 1
ATOM 651 O O . ALA A 1 84 ? 50.870 -6.689 -25.907 1.00 61.28 84 ALA A O 1
ATOM 652 N N . HIS A 1 85 ? 52.129 -6.720 -24.047 1.00 56.31 85 HIS A N 1
ATOM 653 C CA . HIS A 1 85 ? 53.225 -7.481 -24.636 1.00 56.31 85 HIS A CA 1
ATOM 654 C C . HIS A 1 85 ? 52.773 -8.925 -24.866 1.00 56.31 85 HIS A C 1
ATOM 656 O O . HIS A 1 85 ? 52.473 -9.661 -23.927 1.00 56.31 85 HIS A O 1
ATOM 662 N N . GLN A 1 86 ? 52.723 -9.320 -26.137 1.00 55.03 86 GLN A N 1
ATOM 663 C CA . GLN A 1 86 ? 52.563 -10.710 -26.536 1.00 55.03 86 GLN A CA 1
ATOM 664 C C . GLN A 1 86 ? 53.887 -11.431 -26.274 1.00 55.03 86 GLN A C 1
ATOM 666 O O . GLN A 1 86 ? 54.892 -11.161 -26.929 1.00 55.03 86 GLN A O 1
ATOM 671 N N . VAL A 1 87 ? 53.885 -12.330 -25.295 1.00 50.00 87 VAL A N 1
ATOM 672 C CA . VAL A 1 87 ? 54.954 -13.311 -25.095 1.00 50.00 87 VAL A CA 1
ATOM 673 C C . VAL A 1 87 ? 54.722 -14.419 -26.122 1.00 50.00 87 VAL A C 1
ATOM 675 O O . VAL A 1 87 ? 53.804 -15.223 -25.972 1.00 50.00 87 VAL A O 1
ATOM 678 N N . ALA A 1 88 ? 55.493 -14.410 -27.208 1.00 50.66 88 ALA A N 1
ATOM 679 C CA . ALA A 1 88 ? 55.554 -15.525 -28.147 1.00 50.66 88 ALA A CA 1
ATOM 680 C C . ALA A 1 88 ? 56.451 -16.628 -27.554 1.00 50.66 88 ALA A C 1
ATOM 682 O O . ALA A 1 88 ? 57.536 -16.326 -27.056 1.00 50.66 88 ALA A O 1
ATOM 683 N N . SER A 1 89 ? 55.956 -17.871 -27.565 1.00 54.38 89 SER A N 1
ATOM 684 C CA . SER A 1 89 ? 56.717 -19.098 -27.267 1.00 54.38 89 SER A CA 1
ATOM 685 C C . SER A 1 89 ? 57.402 -19.637 -28.514 1.00 54.38 89 SER A C 1
ATOM 687 O O . SER A 1 89 ? 56.828 -19.442 -29.611 1.00 54.38 89 SER A O 1
#

Secondary structure (DSSP, 8-state):
-----PPPS--EE-SSTT--EEE-TTS-STTSTT-EEB-GGGSBHHHHHHHHHHHHHHHHHHHHHTSPPPP-------TT---------

Solvent-accessible surface area (backbone atoms only — not comparable to full-atom values): 5762 Å² total; per-residue (Å²): 130,87,77,82,74,75,73,76,99,51,77,39,62,23,70,44,92,80,65,45,46,20,30,57,64,91,55,63,56,86,85,40,70,94,46,43,54,37,47,60,88,60,8,36,58,72,51,35,51,52,51,52,53,52,50,51,52,52,51,51,54,53,51,58,69,70,46,77,77,76,76,84,72,75,80,74,78,71,86,81,66,78,80,82,81,81,82,82,130

Foldseek 3Di:
DDDPDPDPQDFDQAPAPPRFTEGDQPDDCVVPPRHAHQDPPSHGPVRVVVVVVVVVVVVVVVVVVPDDPDPPPPPDPDPPPDDPDDDDD

Mean predicted aligned error: 13.76 Å

Radius of gyration: 27.43 Å; Cα contacts (8 Å, |Δi|>4): 71; chains: 1; bounding box: 77×35×51 Å